Protein AF-A0A7S7LWK0-F1 (afdb_monomer_lite)

pLDDT: mean 90.19, std 7.74, range [48.41, 96.88]

Radius of gyration: 17.53 Å; chains: 1; bounding box: 40×30×40 Å

Secondary structure (DSSP, 8-state):
-HHHHTTEEE--GGG-TT-SS-HHHHHHHHHHHHTTSS-HHHHHHHTTS-HHHHHHHH-HHHHHHHHHHHHHH----TT--HHHHHHHHHHHHHHHHHHHHTT--EEEP-

Foldseek 3Di:
DLVQLVQWAQPDPVLPPVDLADPVRLVVLQVCVVVVVDDLVVSCVVSVHDSVVSVCSNDVVVVVVVVVVCVVVDDDCPVPDPVVVVVVSVVVSVSSVVCVVVVRDIDGHD

Structure (mmCIF, N/CA/C/O backbone):
data_AF-A0A7S7LWK0-F1
#
_entry.id   AF-A0A7S7LWK0-F1
#
loop_
_atom_site.group_PDB
_atom_site.id
_atom_site.type_symbol
_atom_site.label_atom_id
_atom_site.label_alt_id
_atom_site.label_comp_id
_atom_site.label_asym_id
_atom_site.label_entity_id
_atom_site.label_seq_id
_atom_site.pdbx_PDB_ins_code
_atom_site.Cartn_x
_atom_site.Cartn_y
_atom_site.Cartn_z
_atom_site.occupancy
_atom_site.B_iso_or_equiv
_atom_site.auth_seq_id
_atom_site.auth_comp_id
_atom_site.auth_asym_id
_atom_site.auth_atom_id
_atom_site.pdbx_PDB_model_num
ATOM 1 N N . MET A 1 1 ? 16.771 5.841 -23.006 1.00 48.41 1 MET A N 1
ATOM 2 C CA . MET A 1 1 ? 15.359 6.207 -22.723 1.00 48.41 1 MET A CA 1
ATOM 3 C C . MET A 1 1 ? 14.733 5.553 -21.477 1.00 48.41 1 MET A C 1
ATOM 5 O O . MET A 1 1 ? 13.807 6.137 -20.935 1.00 48.41 1 MET A O 1
ATOM 9 N N . SER A 1 2 ? 15.189 4.391 -20.973 1.00 56.00 2 SER A N 1
ATOM 10 C CA . SER A 1 2 ? 14.517 3.723 -19.830 1.00 56.00 2 SER A CA 1
ATOM 11 C C . SER A 1 2 ? 14.713 4.407 -18.459 1.00 56.00 2 SER A C 1
ATOM 13 O O . SER A 1 2 ? 13.774 4.443 -17.682 1.00 56.00 2 SER A O 1
ATOM 15 N N . ALA A 1 3 ? 15.868 5.032 -18.193 1.00 62.00 3 ALA A N 1
ATOM 16 C CA . ALA A 1 3 ? 16.141 5.709 -16.913 1.00 62.00 3 ALA A CA 1
ATOM 17 C C . ALA A 1 3 ? 15.436 7.075 -16.750 1.00 62.00 3 ALA A C 1
ATOM 19 O O . ALA A 1 3 ? 15.456 7.675 -15.679 1.00 62.00 3 ALA A O 1
ATOM 20 N N . ILE A 1 4 ? 14.847 7.605 -17.828 1.00 74.31 4 ILE A N 1
ATOM 21 C CA . ILE A 1 4 ? 14.114 8.877 -17.796 1.00 74.31 4 ILE A CA 1
ATOM 22 C C . ILE A 1 4 ? 12.694 8.641 -17.270 1.00 74.31 4 ILE A C 1
ATOM 24 O O . ILE A 1 4 ? 12.261 9.386 -16.402 1.00 74.31 4 ILE A O 1
ATOM 28 N N . ILE A 1 5 ? 12.020 7.565 -17.707 1.00 83.69 5 ILE A N 1
ATOM 29 C CA . ILE A 1 5 ? 10.632 7.238 -17.318 1.00 83.69 5 ILE A CA 1
ATOM 30 C C . ILE A 1 5 ? 10.486 6.963 -15.810 1.00 83.69 5 ILE A C 1
ATOM 32 O O . ILE A 1 5 ? 9.418 7.158 -15.235 1.00 83.69 5 ILE A O 1
ATOM 36 N N . ASP A 1 6 ? 11.563 6.527 -15.154 1.00 82.12 6 ASP A N 1
ATOM 37 C CA . ASP A 1 6 ? 11.563 6.232 -13.718 1.00 82.12 6 ASP A CA 1
ATOM 38 C C . ASP A 1 6 ? 11.355 7.489 -12.867 1.00 82.12 6 ASP A C 1
ATOM 40 O O . ASP A 1 6 ? 10.776 7.403 -11.787 1.00 82.12 6 ASP A O 1
ATOM 44 N N . ARG A 1 7 ? 11.737 8.660 -13.392 1.00 85.06 7 ARG A N 1
ATOM 45 C CA . ARG A 1 7 ? 11.524 9.965 -12.751 1.00 85.06 7 ARG A CA 1
ATOM 46 C C . ARG A 1 7 ? 10.100 10.494 -12.899 1.00 85.06 7 ARG A C 1
ATOM 48 O O . ARG A 1 7 ? 9.803 11.549 -12.357 1.00 85.06 7 ARG A O 1
ATOM 55 N N . TYR A 1 8 ? 9.229 9.796 -13.625 1.00 86.75 8 TYR A N 1
ATOM 56 C CA . TYR A 1 8 ? 7.849 10.216 -13.835 1.00 86.75 8 TYR A CA 1
ATOM 57 C C . TYR A 1 8 ? 6.886 9.465 -12.911 1.00 86.75 8 TYR A C 1
ATOM 59 O O . TYR A 1 8 ? 6.983 8.241 -12.771 1.00 86.75 8 TYR A O 1
ATOM 67 N N . ILE A 1 9 ? 5.944 10.177 -12.297 1.00 86.88 9 ILE A N 1
ATOM 68 C CA . ILE A 1 9 ? 4.873 9.631 -11.458 1.00 86.88 9 ILE A CA 1
ATOM 69 C C . ILE A 1 9 ? 3.559 9.618 -12.241 1.00 86.88 9 ILE A C 1
ATOM 71 O O . ILE A 1 9 ? 3.261 10.525 -13.013 1.00 86.88 9 ILE A O 1
ATOM 75 N N . ILE A 1 10 ? 2.779 8.558 -12.025 1.00 89.31 10 ILE A N 1
ATOM 76 C CA . ILE A 1 10 ? 1.393 8.458 -12.483 1.00 89.31 10 ILE A CA 1
ATOM 77 C C . ILE A 1 10 ? 0.539 9.218 -11.462 1.00 89.31 10 ILE A C 1
ATOM 79 O O . ILE A 1 10 ? 0.471 8.795 -10.309 1.00 89.31 10 ILE A O 1
ATOM 83 N N . ASN A 1 11 ? -0.051 10.350 -11.856 1.00 83.88 11 ASN A N 1
ATOM 84 C CA . ASN A 1 11 ? -0.872 11.167 -10.947 1.00 83.88 11 ASN A CA 1
ATOM 85 C C . ASN A 1 11 ? -2.322 10.706 -10.882 1.00 83.88 11 ASN A C 1
ATOM 87 O O . ASN A 1 11 ? -2.971 10.856 -9.851 1.00 83.88 11 ASN A O 1
ATOM 91 N N . ASN A 1 12 ? -2.838 10.185 -11.994 1.00 86.62 12 ASN A N 1
ATOM 92 C CA . ASN A 1 12 ? -4.213 9.733 -12.052 1.00 86.62 12 ASN A CA 1
ATOM 93 C C . ASN A 1 12 ? -4.336 8.384 -11.323 1.00 86.62 12 ASN A C 1
ATOM 95 O O . ASN A 1 12 ? -3.685 7.402 -11.687 1.00 86.62 12 ASN A O 1
ATOM 99 N N . VAL A 1 13 ? -5.178 8.372 -10.288 1.00 85.06 13 VAL A N 1
ATOM 100 C CA . VAL A 1 13 ? -5.435 7.225 -9.410 1.00 85.06 13 VAL A CA 1
ATOM 101 C C . VAL A 1 13 ? -5.975 6.025 -10.189 1.00 85.06 13 VAL A C 1
ATOM 103 O O . VAL A 1 13 ? -5.604 4.900 -9.870 1.00 85.06 13 VAL A O 1
ATOM 106 N N . GLU A 1 14 ? -6.772 6.250 -11.236 1.00 86.31 14 GLU A N 1
ATOM 107 C CA . GLU A 1 14 ? -7.357 5.190 -12.071 1.00 86.31 14 GLU A CA 1
ATOM 108 C C . GLU A 1 14 ? -6.286 4.378 -12.807 1.00 86.31 14 GLU A C 1
ATOM 110 O O . GLU A 1 14 ? -6.397 3.161 -12.952 1.00 86.31 14 GLU A O 1
ATOM 115 N N . TYR A 1 15 ? -5.208 5.041 -13.229 1.00 88.88 15 TYR A N 1
ATOM 116 C CA . TYR A 1 15 ? -4.088 4.403 -13.918 1.00 88.88 15 TYR A CA 1
ATOM 117 C C . TYR A 1 15 ? -2.969 3.981 -12.948 1.00 88.88 15 TYR A C 1
ATOM 119 O O . TYR A 1 15 ? -2.005 3.320 -13.343 1.00 88.88 15 TYR A O 1
ATOM 127 N N . ASP A 1 16 ? -3.046 4.319 -11.658 1.00 89.44 16 ASP A N 1
ATOM 128 C CA . ASP A 1 16 ? -2.033 3.903 -10.689 1.00 89.44 16 ASP A CA 1
ATOM 129 C C . ASP A 1 16 ? -2.314 2.500 -10.135 1.00 89.44 16 ASP A C 1
ATOM 131 O O . ASP A 1 16 ? -2.896 2.316 -9.067 1.00 89.44 16 ASP A O 1
ATOM 135 N N . ARG A 1 17 ? -1.766 1.484 -10.814 1.00 89.56 17 ARG A N 1
ATOM 136 C CA . ARG A 1 17 ? -1.844 0.062 -10.415 1.00 89.56 17 ARG A CA 1
ATOM 137 C C . ARG A 1 17 ? -1.290 -0.254 -9.013 1.00 89.56 17 ARG A C 1
ATOM 139 O O . ARG A 1 17 ? -1.419 -1.384 -8.542 1.00 89.56 17 ARG A O 1
ATOM 146 N N . ARG A 1 18 ? -0.627 0.694 -8.338 1.00 88.38 18 ARG A N 1
ATOM 147 C CA . ARG A 1 18 ? -0.153 0.535 -6.950 1.00 88.38 18 ARG A CA 1
ATOM 148 C C . ARG A 1 18 ? -1.273 0.763 -5.931 1.00 88.38 18 ARG A C 1
ATOM 150 O O . ARG A 1 18 ? -1.177 0.263 -4.807 1.00 88.38 18 ARG A O 1
ATOM 157 N N . VAL A 1 19 ? -2.306 1.524 -6.295 1.00 90.56 19 VAL A N 1
ATOM 158 C CA . VAL A 1 19 ? -3.435 1.862 -5.425 1.00 90.56 19 VAL A CA 1
ATOM 159 C C . VAL A 1 19 ? -4.517 0.799 -5.588 1.00 90.56 19 VAL A C 1
ATOM 161 O O . VAL A 1 19 ? -5.130 0.678 -6.636 1.00 90.56 19 VAL A O 1
ATOM 164 N N . LYS A 1 20 ? -4.744 0.000 -4.539 1.00 90.25 20 LYS A N 1
ATOM 165 C CA . LYS A 1 20 ? -5.772 -1.061 -4.538 1.00 90.25 20 LYS A CA 1
ATOM 166 C C . LYS A 1 20 ? -7.132 -0.627 -3.993 1.00 90.25 20 LYS A C 1
ATOM 168 O O . LYS A 1 20 ? -8.097 -1.351 -4.151 1.00 90.25 20 LYS A O 1
ATOM 173 N N . LEU A 1 21 ? -7.156 0.476 -3.249 1.00 92.25 21 LEU A N 1
ATOM 174 C CA . LEU A 1 21 ? -8.353 1.033 -2.626 1.00 92.25 21 LEU A CA 1
ATOM 175 C C . LEU A 1 21 ? -8.282 2.547 -2.774 1.00 92.25 21 LEU A C 1
ATOM 177 O O . LEU A 1 21 ? -7.311 3.163 -2.291 1.00 92.25 21 LEU A O 1
ATOM 181 N N . THR A 1 22 ? -9.298 3.119 -3.407 1.00 92.38 22 THR A N 1
ATOM 182 C CA . THR A 1 22 ? -9.472 4.563 -3.565 1.00 92.38 22 THR A CA 1
ATOM 183 C C . THR A 1 22 ? -9.749 5.226 -2.210 1.00 92.38 22 THR A C 1
ATOM 185 O O . THR A 1 22 ? -9.744 4.587 -1.147 1.00 92.38 22 THR A O 1
ATOM 188 N N . VAL A 1 23 ? -9.879 6.552 -2.195 1.00 91.31 23 VAL A N 1
ATOM 189 C CA . VAL A 1 23 ? -10.244 7.268 -0.964 1.00 91.31 23 VAL A CA 1
ATOM 190 C C . VAL A 1 23 ? -11.709 6.992 -0.625 1.00 91.31 23 VAL A C 1
ATOM 192 O O . VAL A 1 23 ? -12.057 6.849 0.547 1.00 91.31 23 VAL A O 1
ATOM 195 N N . GLU A 1 24 ? -12.526 6.865 -1.659 1.00 92.88 24 GLU A N 1
ATOM 196 C CA . GLU A 1 24 ? -13.951 6.584 -1.651 1.00 92.88 24 GLU A CA 1
ATOM 197 C C . GLU A 1 24 ? -14.197 5.176 -1.102 1.00 92.88 24 GLU A C 1
ATOM 199 O O . GLU A 1 24 ? -14.890 5.048 -0.092 1.00 92.88 24 GLU A O 1
ATOM 204 N N . ASP A 1 25 ? -13.495 4.161 -1.623 1.00 93.50 25 ASP A N 1
ATOM 205 C CA . ASP A 1 25 ? -13.595 2.772 -1.144 1.00 93.50 25 ASP A CA 1
ATOM 206 C C . ASP A 1 25 ? -13.294 2.684 0.355 1.00 93.50 25 ASP A C 1
ATOM 208 O O . ASP A 1 25 ? -13.973 2.008 1.122 1.00 93.50 25 ASP A O 1
ATOM 212 N N . LYS A 1 26 ? -12.260 3.397 0.823 1.00 94.12 26 LYS A N 1
ATOM 213 C CA . LYS A 1 26 ? -11.881 3.383 2.247 1.00 94.12 26 LYS A CA 1
ATOM 214 C C . LYS A 1 26 ? -12.952 4.011 3.132 1.00 94.12 26 LYS A C 1
ATOM 216 O O . LYS A 1 26 ? -13.105 3.575 4.275 1.00 94.12 26 LYS A O 1
ATOM 221 N N . LYS A 1 27 ? -13.647 5.044 2.646 1.00 94.88 27 LYS A N 1
ATOM 222 C CA . LYS A 1 27 ? -14.768 5.663 3.366 1.00 94.88 27 LYS A CA 1
ATOM 223 C C . LYS A 1 27 ? -15.940 4.692 3.429 1.00 94.88 27 LYS A C 1
ATOM 225 O O . LYS A 1 27 ? -16.447 4.462 4.522 1.00 94.88 27 LYS A O 1
ATOM 230 N N . GLU A 1 28 ? -16.296 4.085 2.302 1.00 95.19 28 GLU A N 1
ATOM 231 C CA . GLU A 1 28 ? -17.376 3.101 2.207 1.00 95.19 28 GLU A CA 1
ATOM 232 C C . GLU A 1 28 ? -17.130 1.905 3.134 1.00 95.19 28 GLU A C 1
ATOM 234 O O . GLU A 1 28 ? -17.935 1.643 4.025 1.00 95.19 28 GLU A O 1
ATOM 239 N N . ILE A 1 29 ? -15.955 1.274 3.039 1.00 95.25 29 ILE A N 1
ATOM 240 C CA . ILE A 1 29 ? -15.518 0.176 3.916 1.00 95.25 29 ILE A CA 1
ATOM 241 C C . ILE A 1 29 ? -15.686 0.539 5.395 1.00 95.25 29 ILE A C 1
ATOM 243 O O . ILE A 1 29 ? -16.107 -0.290 6.203 1.00 95.25 29 ILE A O 1
ATOM 247 N N . LYS A 1 30 ? -15.336 1.772 5.779 1.00 94.38 30 LYS A N 1
ATOM 248 C CA . LYS A 1 30 ? -15.433 2.225 7.170 1.00 94.38 30 LYS A CA 1
ATOM 249 C C . LYS A 1 30 ? -16.886 2.398 7.615 1.00 94.38 30 LYS A C 1
ATOM 251 O O . LYS A 1 30 ? -17.195 2.040 8.751 1.00 94.38 30 LYS A O 1
ATOM 256 N N . THR A 1 31 ? -17.743 2.943 6.757 1.00 94.94 31 THR A N 1
ATOM 257 C CA . THR A 1 31 ? -19.175 3.133 7.028 1.00 94.94 31 THR A CA 1
ATOM 258 C C . THR A 1 31 ? -19.880 1.788 7.162 1.00 94.94 31 THR A C 1
ATOM 260 O O . THR A 1 31 ? -20.420 1.481 8.220 1.00 94.94 31 THR A O 1
ATOM 263 N N . VAL A 1 32 ? -19.742 0.934 6.152 1.00 94.12 32 VAL A N 1
ATOM 264 C CA . VAL A 1 32 ? -20.380 -0.383 6.067 1.00 94.12 32 VAL A CA 1
ATOM 265 C C . VAL A 1 32 ? -19.939 -1.309 7.206 1.00 94.12 32 VAL A C 1
ATOM 267 O O . VAL A 1 32 ? -20.750 -2.020 7.800 1.00 94.12 32 VAL A O 1
ATOM 270 N N . TYR A 1 33 ? -18.655 -1.266 7.581 1.00 93.44 33 TYR A N 1
ATOM 271 C CA . TYR A 1 33 ? -18.163 -2.010 8.742 1.00 93.44 33 TYR A CA 1
ATOM 272 C C . TYR A 1 33 ? -18.726 -1.474 10.067 1.00 93.44 33 TYR A C 1
ATOM 274 O O . TYR A 1 33 ? -18.990 -2.252 10.982 1.00 93.44 33 TYR A O 1
ATOM 282 N N . LYS A 1 34 ? -18.904 -0.152 10.196 1.00 93.56 34 LYS A N 1
ATOM 283 C CA . LYS A 1 34 ? -19.483 0.472 11.397 1.00 93.56 34 LYS A CA 1
ATOM 284 C C . LYS A 1 34 ? -20.964 0.120 11.556 1.00 93.56 34 LYS A C 1
ATOM 286 O O . LYS A 1 34 ? -21.422 -0.029 12.683 1.00 93.56 34 LYS A O 1
ATOM 291 N N . GLU A 1 35 ? -21.677 -0.025 10.447 1.00 93.50 35 GLU A N 1
ATOM 292 C CA . GLU A 1 35 ? -23.080 -0.451 10.400 1.00 93.50 35 GLU A CA 1
ATOM 293 C C . GLU A 1 35 ? -23.254 -1.954 10.664 1.00 93.50 35 GLU A C 1
ATOM 295 O O . GLU A 1 35 ? -24.365 -2.412 10.908 1.00 93.50 35 GLU A O 1
ATOM 300 N N . GLY A 1 36 ? -22.160 -2.725 10.666 1.00 91.69 36 GLY A N 1
ATOM 301 C CA . GLY A 1 36 ? -22.183 -4.157 10.961 1.00 91.69 36 GLY A CA 1
ATOM 302 C C . GLY A 1 36 ? -22.720 -5.022 9.820 1.00 91.69 36 GLY A C 1
ATOM 303 O O . GLY A 1 36 ? -23.005 -6.192 10.050 1.00 91.69 36 GLY A O 1
ATOM 304 N N . ILE A 1 37 ? -22.836 -4.468 8.609 1.00 91.38 37 ILE A N 1
ATOM 305 C CA . ILE A 1 37 ? -23.396 -5.158 7.436 1.00 91.38 37 ILE A CA 1
ATOM 306 C C . ILE A 1 37 ? -22.466 -6.283 6.972 1.00 91.38 37 ILE A C 1
ATOM 308 O O . ILE A 1 37 ? -22.918 -7.395 6.723 1.00 91.38 37 ILE A O 1
ATOM 312 N N . PHE A 1 38 ? -21.164 -5.996 6.877 1.00 93.62 38 PHE A N 1
ATOM 313 C CA . PHE A 1 38 ? -20.156 -6.962 6.444 1.00 93.62 38 PHE A CA 1
ATOM 314 C C . PHE A 1 38 ? -18.995 -7.050 7.430 1.00 93.62 38 PHE A C 1
ATOM 316 O O . PHE A 1 38 ? -18.505 -6.058 7.983 1.00 93.62 38 PHE A O 1
ATOM 323 N N . SER A 1 39 ? -18.486 -8.264 7.597 1.00 94.81 39 SER A N 1
ATOM 324 C CA . SER A 1 39 ? -17.245 -8.537 8.302 1.00 94.81 39 SER A CA 1
ATOM 325 C C . SER A 1 39 ? -1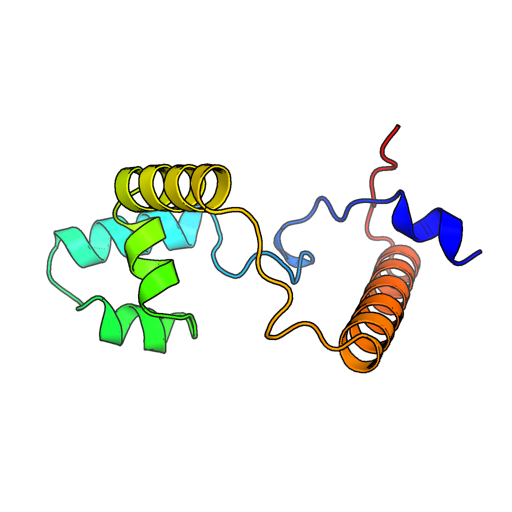6.024 -8.079 7.493 1.00 94.81 39 SER A C 1
ATOM 327 O O . SER A 1 39 ? -16.045 -7.897 6.277 1.00 94.81 39 SER A O 1
ATOM 329 N N . GLN A 1 40 ? -14.873 -7.971 8.164 1.00 95.06 40 GLN A N 1
ATOM 330 C CA . GLN A 1 40 ? -13.604 -7.643 7.494 1.00 95.06 40 GLN A CA 1
ATOM 331 C C . GLN A 1 40 ? -13.171 -8.690 6.454 1.00 95.06 40 GLN A C 1
ATOM 333 O O . GLN A 1 40 ? -12.289 -8.391 5.651 1.00 95.06 40 GLN A O 1
ATOM 338 N N . ARG A 1 41 ? -13.685 -9.927 6.530 1.00 95.88 41 ARG A N 1
ATOM 339 C CA . ARG A 1 41 ? -13.368 -10.989 5.563 1.00 95.88 41 ARG A CA 1
ATOM 340 C C . ARG A 1 41 ? -14.201 -10.834 4.299 1.00 95.88 41 ARG A C 1
ATOM 342 O O . ARG A 1 41 ? -13.619 -10.807 3.227 1.00 95.88 41 ARG A O 1
ATOM 349 N N . GLU A 1 42 ? -15.500 -10.611 4.446 1.00 96.06 42 GLU A N 1
ATOM 350 C CA . GLU A 1 42 ? -16.395 -10.356 3.312 1.00 96.06 42 GLU A CA 1
ATOM 351 C C . GLU A 1 42 ? -15.957 -9.104 2.545 1.00 96.06 42 GLU A C 1
ATOM 353 O O . GLU A 1 42 ? -15.791 -9.147 1.333 1.00 96.06 42 GLU A O 1
ATOM 358 N N . LEU A 1 43 ? -15.612 -8.019 3.249 1.00 95.94 43 LEU A N 1
ATOM 359 C CA . LEU A 1 43 ? -15.058 -6.817 2.611 1.00 95.94 43 LEU A CA 1
ATOM 360 C C . LEU A 1 43 ? -13.730 -7.091 1.882 1.00 95.94 43 LEU A C 1
ATOM 362 O O . LEU A 1 43 ? -13.427 -6.466 0.873 1.00 95.94 43 LEU A O 1
ATOM 366 N N . ALA A 1 44 ? -12.911 -8.018 2.377 1.00 96.88 44 ALA A N 1
ATOM 367 C CA . ALA A 1 44 ? -11.662 -8.375 1.710 1.00 96.88 44 ALA A CA 1
ATOM 368 C C . ALA A 1 44 ? -11.917 -9.124 0.391 1.00 96.88 44 ALA A C 1
ATOM 370 O O . ALA A 1 44 ? -11.203 -8.893 -0.582 1.00 96.88 44 ALA A O 1
ATOM 371 N N . GLU A 1 45 ? -12.943 -9.973 0.360 1.00 96.31 45 GLU A N 1
ATOM 372 C CA . GLU A 1 45 ? -13.371 -10.713 -0.829 1.00 96.31 45 GLU A CA 1
ATOM 373 C C . GLU A 1 45 ? -14.022 -9.783 -1.861 1.00 96.31 45 GLU A C 1
ATOM 375 O O . GLU A 1 45 ? -13.607 -9.795 -3.018 1.00 96.31 45 GLU A O 1
ATOM 380 N N . ILE A 1 46 ? -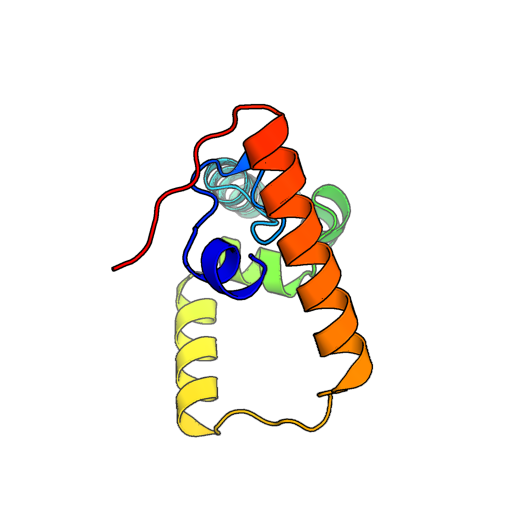14.939 -8.904 -1.433 1.00 94.94 46 ILE A N 1
ATOM 381 C CA . ILE A 1 46 ? -15.633 -7.931 -2.299 1.00 94.94 46 ILE A CA 1
ATOM 382 C C . ILE A 1 46 ? -14.635 -7.029 -3.035 1.00 94.94 46 ILE A C 1
ATOM 384 O O . ILE A 1 46 ? -14.702 -6.887 -4.252 1.00 94.94 46 ILE A O 1
ATOM 388 N N . TYR A 1 47 ? -13.674 -6.450 -2.310 1.00 94.38 47 TYR A N 1
ATOM 389 C CA . TYR A 1 47 ? -12.679 -5.548 -2.900 1.00 94.38 47 TYR A CA 1
ATOM 390 C C . TYR A 1 47 ? -11.430 -6.282 -3.424 1.00 94.38 47 TYR A C 1
ATOM 392 O O . TYR A 1 47 ? -10.475 -5.635 -3.850 1.00 94.38 47 TYR A O 1
ATOM 400 N N . ASN A 1 48 ? -11.396 -7.621 -3.376 1.00 95.19 48 ASN A N 1
ATOM 401 C CA . ASN A 1 48 ? -10.257 -8.454 -3.782 1.00 95.19 48 ASN A CA 1
ATOM 402 C C . ASN A 1 48 ? -8.902 -7.989 -3.193 1.00 95.19 48 ASN A C 1
ATOM 404 O O . ASN A 1 48 ? -7.872 -7.865 -3.869 1.00 95.19 48 ASN A O 1
ATOM 408 N N . VAL A 1 49 ? -8.893 -7.695 -1.892 1.00 95.50 49 VAL A N 1
ATOM 409 C CA . VAL A 1 49 ? -7.708 -7.251 -1.147 1.00 95.50 49 VAL A CA 1
ATOM 410 C C . VAL A 1 49 ? -7.458 -8.136 0.062 1.00 95.50 49 VAL A C 1
ATOM 412 O O . VAL A 1 49 ? -8.299 -8.899 0.512 1.00 95.50 49 VAL A O 1
ATOM 415 N N . SER A 1 50 ? -6.272 -8.021 0.659 1.00 95.56 50 SER A N 1
ATOM 416 C CA . SER A 1 50 ? -6.016 -8.718 1.918 1.00 95.56 50 SER A CA 1
ATOM 417 C C . SER A 1 50 ? -6.893 -8.160 3.046 1.00 95.56 50 SER A C 1
ATOM 419 O O . SER A 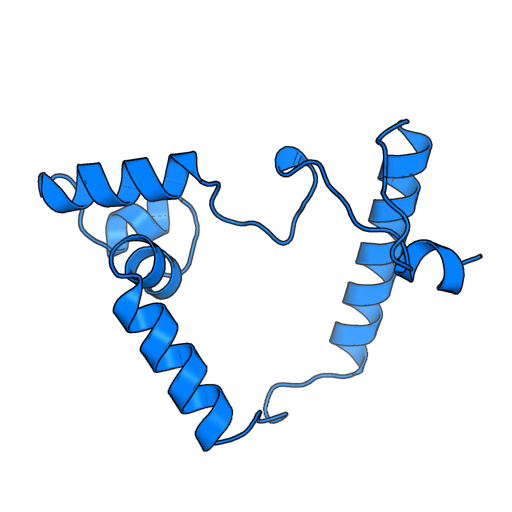1 50 ? -7.060 -6.943 3.171 1.00 95.56 50 SER A O 1
ATOM 421 N N . ARG A 1 51 ? -7.329 -9.023 3.971 1.00 95.94 51 ARG A N 1
ATOM 422 C CA . ARG A 1 51 ? -7.996 -8.604 5.221 1.00 95.94 51 ARG A CA 1
ATOM 423 C C . ARG A 1 51 ? -7.203 -7.534 5.982 1.00 95.94 51 ARG A C 1
ATOM 425 O O . ARG A 1 51 ? -7.775 -6.646 6.613 1.00 95.94 51 ARG A O 1
ATOM 432 N N . ARG A 1 52 ? -5.867 -7.595 5.936 1.00 95.25 52 ARG A N 1
ATOM 433 C CA . ARG A 1 52 ? -5.008 -6.607 6.600 1.00 95.25 52 ARG A CA 1
ATOM 434 C C . ARG A 1 52 ? -5.142 -5.217 5.968 1.00 95.25 52 ARG A C 1
ATOM 436 O O . ARG A 1 52 ? -5.106 -4.235 6.705 1.00 95.25 52 ARG A O 1
ATOM 443 N N . SER A 1 53 ? -5.349 -5.134 4.653 1.00 94.88 53 SER A N 1
ATOM 444 C CA . SER A 1 53 ? -5.641 -3.877 3.953 1.00 94.88 53 SER A CA 1
ATOM 445 C C . SER A 1 53 ? -6.946 -3.254 4.449 1.00 94.88 53 SER A C 1
ATOM 447 O O . SER A 1 53 ? -6.953 -2.076 4.795 1.00 94.88 53 SER A O 1
ATOM 449 N N . ILE A 1 54 ? -8.009 -4.056 4.583 1.00 96.62 54 ILE A N 1
ATOM 450 C CA . ILE A 1 54 ? -9.297 -3.615 5.147 1.00 96.62 54 ILE A CA 1
ATOM 451 C C . ILE A 1 54 ? -9.121 -3.102 6.579 1.00 96.62 54 ILE A C 1
ATOM 453 O O . ILE A 1 54 ? -9.577 -2.017 6.930 1.00 96.62 54 ILE A O 1
ATOM 457 N N . GLN A 1 55 ? -8.372 -3.829 7.410 1.00 95.44 55 GLN A N 1
ATOM 458 C CA . GLN A 1 55 ? -8.102 -3.400 8.782 1.00 95.44 55 GLN A CA 1
ATOM 459 C C . GLN A 1 55 ? -7.375 -2.046 8.852 1.00 95.44 55 GLN A C 1
ATOM 461 O O . GLN A 1 55 ? -7.647 -1.256 9.758 1.00 95.44 55 GLN A O 1
ATOM 466 N N . PHE A 1 56 ? -6.460 -1.780 7.918 1.00 95.00 56 PHE A N 1
ATOM 467 C CA . PHE A 1 56 ? -5.787 -0.487 7.812 1.00 95.00 56 PHE A CA 1
ATOM 468 C C . PHE A 1 56 ? -6.695 0.626 7.286 1.00 95.00 56 PHE A C 1
ATOM 470 O O . PHE A 1 56 ? -6.498 1.775 7.676 1.00 95.00 56 PHE A O 1
ATOM 477 N N . ALA A 1 57 ? -7.678 0.304 6.441 1.00 93.75 57 ALA A N 1
ATOM 478 C CA . ALA A 1 57 ? -8.695 1.257 6.004 1.00 93.75 57 ALA A CA 1
ATOM 479 C C . ALA A 1 57 ? -9.617 1.668 7.167 1.00 93.75 57 ALA A C 1
ATOM 481 O O . ALA A 1 57 ? -9.871 2.854 7.363 1.00 93.75 57 ALA A O 1
ATOM 482 N N . ILE A 1 58 ? -10.045 0.705 7.989 1.00 93.56 58 ILE A N 1
ATOM 483 C CA . ILE A 1 58 ? -10.932 0.948 9.138 1.00 93.56 58 ILE A CA 1
ATOM 484 C C . ILE A 1 58 ? -10.207 1.703 10.264 1.00 93.56 58 ILE A C 1
ATOM 486 O O . ILE A 1 58 ? -10.751 2.652 10.830 1.00 93.56 58 ILE A O 1
ATOM 490 N N . SER A 1 59 ? -8.985 1.281 10.613 1.00 91.81 59 SER A N 1
ATOM 491 C CA . SER A 1 59 ? -8.214 1.834 11.735 1.00 91.81 59 SER A CA 1
ATOM 492 C C . SER A 1 59 ? -6.835 2.305 11.281 1.00 91.81 59 SER A C 1
ATOM 494 O O . SER A 1 59 ? -5.899 1.521 11.090 1.00 91.81 59 SER A O 1
ATOM 496 N N . THR A 1 60 ? -6.697 3.624 11.173 1.00 90.50 60 THR A N 1
ATOM 497 C CA . THR A 1 60 ? -5.443 4.285 10.799 1.00 90.50 60 THR A CA 1
ATOM 498 C C . THR A 1 60 ? -4.369 4.145 11.879 1.00 90.50 60 THR A C 1
ATOM 500 O O . THR A 1 60 ? -3.184 4.086 11.551 1.00 90.50 60 THR A O 1
ATOM 503 N N . ASP A 1 61 ? -4.742 3.989 13.150 1.00 94.12 61 ASP A N 1
ATOM 504 C CA . ASP A 1 61 ? -3.787 3.786 14.247 1.00 94.12 61 ASP A CA 1
ATOM 505 C C . ASP A 1 61 ? -3.046 2.454 14.124 1.00 94.12 61 ASP A C 1
ATOM 507 O O . ASP A 1 61 ? -1.833 2.387 14.328 1.00 94.12 61 ASP A O 1
ATOM 511 N N . LYS A 1 62 ? -3.732 1.396 13.670 1.00 93.00 62 LYS A N 1
ATOM 512 C CA . LYS A 1 62 ? -3.083 0.109 13.371 1.00 93.00 62 LYS A CA 1
ATOM 513 C C . LYS A 1 62 ? -2.080 0.228 12.228 1.00 93.00 62 LYS A C 1
ATOM 515 O O . LYS A 1 62 ? -1.049 -0.448 12.257 1.00 93.00 62 LYS A O 1
ATOM 520 N N . LEU A 1 63 ? -2.364 1.074 11.236 1.00 93.94 63 LEU A N 1
ATOM 521 C CA . LEU A 1 63 ? -1.426 1.373 10.156 1.00 93.94 63 LEU A CA 1
ATOM 522 C C . LEU A 1 63 ? -0.205 2.137 10.686 1.00 93.94 63 LEU A C 1
ATOM 524 O O . LEU A 1 63 ? 0.923 1.750 10.379 1.00 93.94 63 LEU A O 1
ATOM 528 N N . LYS A 1 64 ? -0.412 3.170 11.513 1.00 95.50 64 LYS A N 1
ATOM 529 C CA . LYS A 1 64 ? 0.672 3.938 12.153 1.00 95.50 64 LYS A CA 1
ATOM 530 C C . LYS A 1 64 ? 1.570 3.036 13.002 1.00 95.50 64 LYS A C 1
ATOM 532 O O . LYS A 1 64 ? 2.774 2.987 12.767 1.00 95.50 64 LYS A O 1
ATOM 537 N N . ALA A 1 65 ? 0.986 2.238 13.896 1.00 95.00 65 ALA A N 1
ATOM 538 C CA . ALA A 1 65 ? 1.725 1.300 14.739 1.00 95.00 65 ALA A CA 1
ATOM 539 C C . ALA A 1 65 ? 2.501 0.258 13.914 1.00 95.00 65 ALA A C 1
ATOM 541 O O . ALA A 1 65 ? 3.618 -0.116 14.261 1.00 95.00 65 ALA A O 1
ATOM 542 N N . ASN A 1 66 ? 1.941 -0.210 12.792 1.00 93.69 66 ASN A N 1
ATOM 543 C CA . ASN A 1 66 ? 2.646 -1.137 11.908 1.00 93.69 66 ASN A CA 1
ATOM 544 C C . ASN A 1 66 ? 3.854 -0.490 11.214 1.00 93.69 66 ASN A C 1
ATOM 546 O O . ASN A 1 66 ? 4.900 -1.130 11.114 1.00 93.69 66 ASN A O 1
ATOM 550 N N . LYS A 1 67 ? 3.726 0.768 10.769 1.00 93.06 67 LYS A N 1
ATOM 551 C CA . LYS A 1 67 ? 4.844 1.536 10.202 1.00 93.06 67 LYS A CA 1
ATOM 552 C C . LYS A 1 67 ? 5.947 1.758 11.238 1.00 93.06 67 LYS A C 1
ATOM 554 O O . LYS A 1 67 ? 7.106 1.519 10.917 1.00 93.06 67 LYS A O 1
ATOM 559 N N . GLN A 1 68 ? 5.577 2.113 12.468 1.00 95.25 68 GLN A N 1
ATOM 560 C CA . GLN A 1 68 ? 6.515 2.317 13.573 1.00 95.25 68 GLN A CA 1
ATOM 561 C C . GLN A 1 68 ? 7.319 1.045 13.880 1.00 95.25 68 GLN A C 1
ATOM 563 O O . GLN A 1 68 ? 8.542 1.050 13.789 1.00 95.25 68 GLN A O 1
ATOM 568 N N . ARG A 1 69 ? 6.642 -0.092 14.086 1.00 93.06 69 ARG A N 1
ATOM 569 C CA . ARG A 1 69 ? 7.316 -1.387 14.313 1.00 93.06 69 ARG A CA 1
ATOM 570 C C . ARG A 1 69 ? 8.229 -1.797 13.158 1.00 93.06 69 ARG A C 1
ATOM 572 O O . ARG A 1 69 ? 9.228 -2.482 13.360 1.00 93.06 69 ARG A O 1
ATOM 579 N N . ARG A 1 70 ? 7.875 -1.432 11.919 1.00 91.62 70 ARG A N 1
ATOM 580 C CA . ARG A 1 70 ? 8.728 -1.684 10.750 1.00 91.62 70 ARG A CA 1
ATOM 581 C C . ARG A 1 70 ? 9.997 -0.830 10.783 1.00 91.62 70 ARG A C 1
ATOM 583 O O . ARG A 1 70 ? 11.032 -1.337 10.363 1.00 91.62 70 ARG A O 1
ATOM 590 N N . ALA A 1 71 ? 9.908 0.418 11.239 1.00 92.81 71 ALA A N 1
ATOM 591 C CA . ALA A 1 71 ? 11.067 1.287 11.416 1.00 92.81 71 ALA A CA 1
ATOM 592 C C . ALA A 1 71 ? 11.999 0.748 12.513 1.00 92.81 71 ALA A C 1
ATOM 594 O O . ALA A 1 71 ? 13.195 0.636 12.276 1.00 92.81 71 ALA A O 1
ATOM 595 N N . GLU A 1 72 ? 11.443 0.315 13.648 1.00 94.44 72 GLU A N 1
ATOM 596 C CA . GLU A 1 72 ? 12.199 -0.235 14.786 1.00 94.44 72 GLU A CA 1
ATOM 597 C C . GLU A 1 72 ? 12.924 -1.545 14.449 1.00 94.44 72 GLU A C 1
ATOM 599 O O . GLU A 1 72 ? 14.113 -1.686 14.710 1.00 94.44 72 GLU A O 1
ATOM 604 N N . ARG A 1 73 ? 12.224 -2.513 13.840 1.00 91.88 73 ARG A N 1
ATOM 605 C CA . ARG A 1 73 ? 12.794 -3.843 13.553 1.00 91.88 73 ARG A CA 1
ATOM 606 C C . ARG A 1 73 ? 13.745 -3.862 12.344 1.00 91.88 73 ARG A C 1
ATOM 608 O O . ARG A 1 73 ? 14.439 -4.850 12.127 1.00 91.88 73 ARG A O 1
ATOM 615 N N . GLY A 1 74 ? 13.680 -2.838 11.491 1.00 88.62 74 GLY A N 1
ATOM 616 C CA . GLY A 1 74 ? 14.301 -2.833 10.167 1.00 88.62 74 GLY A CA 1
ATOM 617 C C . GLY A 1 74 ? 13.549 -3.647 9.096 1.00 88.62 74 GLY A C 1
ATOM 618 O O . GLY A 1 74 ? 12.625 -4.427 9.344 1.00 88.62 74 GLY A O 1
ATOM 619 N N . GLY A 1 75 ? 13.908 -3.435 7.829 1.00 84.31 75 GLY A N 1
ATOM 620 C CA . GLY A 1 75 ? 13.373 -4.218 6.711 1.00 84.31 75 GLY A CA 1
ATOM 621 C C . GLY A 1 75 ? 14.103 -5.555 6.558 1.00 84.31 75 GLY A C 1
ATOM 622 O O . GLY A 1 75 ? 15.326 -5.574 6.516 1.00 84.31 75 GLY A O 1
ATOM 623 N N . SER A 1 76 ? 13.368 -6.660 6.399 1.00 84.88 76 SER A N 1
ATOM 624 C CA . SER A 1 76 ? 13.953 -7.951 6.004 1.00 84.88 76 SER A CA 1
ATOM 625 C C . SER A 1 76 ? 13.896 -8.131 4.485 1.00 84.88 76 SER A C 1
ATOM 627 O O . SER A 1 76 ? 12.890 -7.796 3.856 1.00 84.88 76 SER A O 1
ATOM 629 N N . LYS A 1 77 ? 14.962 -8.693 3.906 1.00 87.06 77 LYS A N 1
ATOM 630 C CA . LYS A 1 77 ? 15.026 -9.136 2.503 1.00 87.06 77 LYS A CA 1
ATOM 631 C C . LYS A 1 77 ? 14.762 -10.640 2.344 1.00 87.06 77 LYS A C 1
ATOM 633 O O . LYS A 1 77 ? 15.005 -11.171 1.272 1.00 87.06 77 LYS A O 1
ATOM 638 N N . GLN A 1 78 ? 14.244 -11.319 3.371 1.00 89.94 78 GLN A N 1
ATOM 639 C CA . GLN A 1 78 ? 14.002 -12.771 3.355 1.00 89.94 78 GLN A CA 1
ATOM 640 C C . GLN A 1 78 ? 13.189 -13.245 2.138 1.00 89.94 78 GLN A C 1
ATOM 642 O O . GLN A 1 78 ? 13.473 -14.301 1.591 1.00 89.94 78 GLN A O 1
ATOM 647 N N . TYR A 1 79 ? 12.214 -12.449 1.690 1.00 89.38 79 TYR A N 1
ATOM 648 C CA . TYR A 1 79 ? 11.373 -12.755 0.524 1.00 89.38 79 TYR A CA 1
ATOM 649 C C . TYR A 1 79 ? 11.797 -12.005 -0.750 1.00 89.38 79 TYR A C 1
ATOM 651 O O . TYR A 1 79 ? 11.055 -11.968 -1.727 1.00 89.38 79 TYR A O 1
ATOM 659 N N . TYR A 1 80 ? 12.949 -11.331 -0.744 1.00 91.56 80 TYR A N 1
ATOM 660 C CA . TYR A 1 80 ? 13.394 -10.539 -1.887 1.00 91.56 80 TYR A CA 1
ATOM 661 C C . TYR A 1 80 ? 13.983 -11.440 -2.976 1.00 91.56 80 TYR A C 1
ATOM 663 O O . TYR A 1 80 ? 15.051 -12.022 -2.799 1.00 91.56 80 TYR A O 1
ATOM 671 N N . ASN A 1 81 ? 13.328 -11.480 -4.136 1.00 95.44 81 ASN A N 1
ATOM 672 C CA . ASN A 1 81 ? 13.849 -12.120 -5.339 1.00 95.44 81 ASN A CA 1
ATOM 673 C C . ASN A 1 81 ? 14.270 -11.055 -6.370 1.00 95.44 81 ASN A C 1
ATOM 675 O O . ASN A 1 81 ? 13.455 -10.262 -6.849 1.00 95.44 81 ASN A O 1
ATOM 679 N N . LYS A 1 82 ? 15.564 -11.037 -6.721 1.00 94.19 82 LYS A N 1
ATOM 680 C CA . LYS A 1 82 ? 16.149 -10.058 -7.655 1.00 94.19 82 LYS A CA 1
ATOM 681 C C . LYS A 1 82 ? 15.554 -10.160 -9.060 1.00 94.19 82 LYS A C 1
ATOM 683 O O . LYS A 1 82 ? 15.366 -9.129 -9.710 1.00 94.19 82 LYS A O 1
ATOM 688 N N . GLU A 1 83 ? 15.284 -11.369 -9.534 1.00 95.69 83 GLU A N 1
ATOM 689 C CA . GLU A 1 83 ? 14.772 -11.607 -10.879 1.00 95.69 83 GLU A CA 1
ATOM 690 C C . GLU A 1 83 ? 13.327 -11.125 -11.006 1.00 95.69 83 GLU A C 1
ATOM 692 O O . GLU A 1 83 ? 13.040 -10.282 -11.857 1.00 95.69 83 GLU A O 1
ATOM 697 N N . GLN A 1 84 ? 12.455 -11.545 -10.085 1.00 94.75 84 GLN A N 1
ATOM 698 C CA . GLN A 1 84 ? 11.053 -11.108 -10.050 1.00 94.75 84 GLN A CA 1
ATOM 699 C C . GLN A 1 84 ? 10.931 -9.587 -9.908 1.00 94.75 84 GLN A C 1
ATOM 701 O O . GLN A 1 84 ? 10.120 -8.950 -10.585 1.00 94.75 84 GLN A O 1
ATOM 706 N N . ASN A 1 85 ? 11.782 -8.977 -9.075 1.00 93.31 85 ASN A N 1
ATOM 707 C CA . ASN A 1 85 ? 11.831 -7.524 -8.947 1.00 93.31 85 ASN A CA 1
ATOM 708 C C . ASN A 1 85 ? 12.253 -6.866 -10.272 1.00 93.31 85 ASN A C 1
ATOM 710 O O . ASN A 1 85 ? 11.646 -5.894 -10.712 1.00 93.31 85 ASN A O 1
ATOM 714 N N . SER A 1 86 ? 13.260 -7.418 -10.952 1.00 93.81 86 SER A N 1
ATOM 715 C CA . SER A 1 86 ? 13.722 -6.891 -12.241 1.00 93.81 86 SER A CA 1
ATOM 716 C C . SER A 1 86 ? 12.642 -6.978 -13.323 1.00 93.81 86 SER A C 1
ATOM 718 O O . SER A 1 86 ? 12.484 -6.028 -14.092 1.00 93.81 86 SER A O 1
ATOM 720 N N . GLN A 1 87 ? 11.890 -8.081 -13.375 1.00 95.56 87 GLN A N 1
ATOM 721 C CA . GLN A 1 87 ? 10.764 -8.272 -14.295 1.00 95.56 87 GLN A CA 1
ATOM 722 C C . GLN A 1 87 ? 9.645 -7.261 -14.011 1.00 95.56 87 GLN A C 1
ATOM 724 O O . GLN A 1 87 ? 9.312 -6.465 -14.889 1.00 95.56 87 GLN A O 1
ATOM 729 N N . THR A 1 88 ? 9.189 -7.176 -12.757 1.00 92.88 88 THR A N 1
ATOM 730 C CA . THR A 1 88 ? 8.173 -6.202 -12.316 1.00 92.88 88 THR A CA 1
ATOM 731 C C . THR A 1 88 ? 8.559 -4.768 -12.698 1.00 92.88 88 THR A C 1
ATOM 733 O O . THR A 1 88 ? 7.752 -4.010 -13.236 1.00 92.88 88 THR A O 1
ATOM 736 N N . GLN A 1 89 ? 9.823 -4.384 -12.497 1.00 91.62 89 GLN A N 1
ATOM 737 C CA . GLN A 1 89 ? 10.303 -3.042 -12.843 1.00 91.62 89 GLN A CA 1
ATOM 738 C C . GLN A 1 89 ? 10.376 -2.797 -14.358 1.00 91.62 89 GLN A C 1
ATOM 740 O O . GLN A 1 89 ? 10.240 -1.660 -14.814 1.00 91.62 89 GLN A O 1
ATOM 745 N N . ARG A 1 90 ? 10.611 -3.828 -15.180 1.00 93.06 90 ARG A N 1
ATOM 746 C CA . ARG A 1 90 ? 10.529 -3.705 -16.648 1.00 93.06 90 ARG A CA 1
ATOM 747 C C . ARG A 1 90 ? 9.082 -3.489 -17.088 1.00 93.06 90 ARG A C 1
ATOM 749 O O . ARG A 1 90 ? 8.829 -2.562 -17.855 1.00 93.06 90 ARG A O 1
ATOM 756 N N . GLU A 1 91 ? 8.149 -4.274 -16.562 1.00 94.12 91 GLU A N 1
ATOM 757 C CA . GLU A 1 91 ? 6.717 -4.156 -16.860 1.00 94.12 91 GLU A CA 1
ATOM 758 C C . GLU A 1 91 ? 6.145 -2.811 -16.418 1.00 94.12 91 GLU A C 1
ATOM 760 O O . GLU A 1 91 ? 5.402 -2.169 -17.158 1.00 94.12 91 GLU A O 1
ATOM 765 N N . HIS A 1 92 ? 6.533 -2.335 -15.234 1.00 92.25 92 HIS A N 1
ATOM 766 C CA . HIS A 1 92 ? 6.097 -1.036 -14.737 1.00 92.25 92 HIS A CA 1
ATOM 767 C C . HIS A 1 92 ? 6.568 0.112 -15.643 1.00 92.25 92 HIS A C 1
ATOM 769 O O . HIS A 1 92 ? 5.791 1.010 -15.970 1.00 92.25 92 HIS A O 1
ATOM 775 N N . ARG A 1 93 ? 7.818 0.060 -16.120 1.00 91.44 93 ARG A N 1
ATOM 776 C CA . ARG A 1 93 ? 8.348 1.039 -17.084 1.00 91.44 93 ARG A CA 1
ATOM 777 C C . ARG A 1 93 ? 7.668 0.954 -18.444 1.00 91.44 93 ARG A C 1
ATOM 779 O O . ARG A 1 93 ? 7.449 1.992 -19.062 1.00 91.44 93 ARG A O 1
ATOM 786 N N . LYS A 1 94 ? 7.351 -0.256 -18.918 1.00 93.19 94 LYS A N 1
ATOM 787 C CA . LYS A 1 94 ? 6.597 -0.461 -20.163 1.00 93.19 94 LYS A CA 1
ATOM 788 C C . LYS A 1 94 ? 5.223 0.202 -20.063 1.00 93.19 94 LYS A C 1
ATOM 790 O O . LYS A 1 94 ? 4.898 1.033 -20.898 1.00 93.19 94 LYS A O 1
ATOM 795 N N . TYR A 1 95 ? 4.510 -0.053 -18.971 1.00 93.12 95 TYR A N 1
ATOM 796 C CA . TYR A 1 95 ? 3.202 0.536 -18.706 1.00 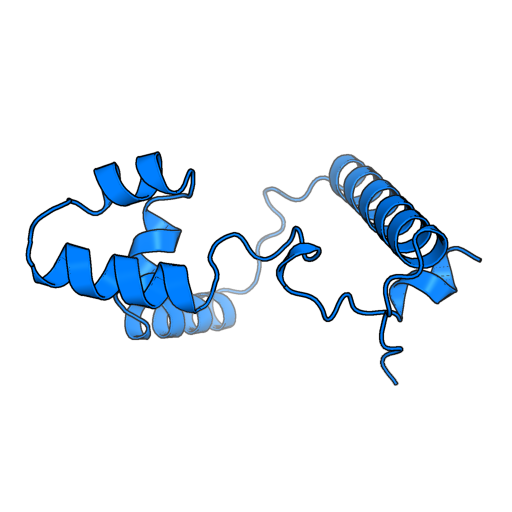93.12 95 TYR A CA 1
ATOM 797 C C . TYR A 1 95 ? 3.219 2.069 -18.681 1.00 93.12 95 TYR A C 1
ATOM 799 O O . TYR A 1 95 ? 2.394 2.701 -19.324 1.00 93.12 95 TYR A O 1
ATOM 807 N N . LYS A 1 96 ? 4.202 2.700 -18.023 1.00 90.69 96 LYS A N 1
ATOM 808 C CA . LYS A 1 96 ? 4.330 4.171 -18.058 1.00 90.69 96 LYS A CA 1
ATOM 809 C C . LYS A 1 96 ? 4.503 4.723 -19.476 1.00 90.69 96 LYS A C 1
ATOM 811 O O . LYS A 1 96 ? 3.988 5.793 -19.778 1.00 90.69 96 LYS A O 1
ATOM 816 N N . LYS A 1 97 ? 5.234 4.015 -20.342 1.00 90.69 97 LYS A N 1
ATOM 817 C CA . LYS A 1 97 ? 5.381 4.414 -21.749 1.00 90.69 97 LYS A CA 1
ATOM 818 C C . LYS A 1 97 ? 4.073 4.269 -22.516 1.00 90.69 97 LYS A C 1
ATOM 820 O O . LYS A 1 97 ? 3.775 5.135 -23.324 1.00 90.69 97 LYS A O 1
ATOM 825 N N . GLU A 1 98 ? 3.323 3.199 -22.262 1.00 92.31 98 GLU A N 1
ATOM 826 C CA . GLU A 1 98 ? 1.996 2.984 -22.852 1.00 92.31 98 GLU A CA 1
ATOM 827 C C . GLU A 1 98 ? 1.037 4.108 -22.438 1.00 92.31 98 GLU A C 1
ATOM 829 O O . GLU A 1 98 ? 0.409 4.705 -23.302 1.00 92.31 98 GLU A O 1
ATOM 834 N N . LEU A 1 99 ? 1.013 4.487 -21.155 1.00 91.69 99 LEU A N 1
ATOM 835 C CA . LEU A 1 99 ? 0.221 5.626 -20.676 1.00 91.69 99 LEU A CA 1
ATOM 836 C C . LEU A 1 99 ? 0.591 6.933 -21.391 1.00 91.69 99 LEU A C 1
ATOM 838 O O . LEU A 1 99 ? -0.293 7.645 -21.859 1.00 91.69 99 LEU A O 1
ATOM 842 N N . LEU A 1 100 ? 1.890 7.223 -21.525 1.00 88.31 100 LEU A N 1
ATOM 843 C CA . LEU A 1 100 ? 2.360 8.420 -22.225 1.00 88.31 100 LEU A CA 1
ATOM 844 C C . LEU A 1 100 ? 1.983 8.397 -23.716 1.00 88.31 100 LEU A C 1
ATOM 846 O O . LEU A 1 100 ? 1.603 9.425 -24.266 1.00 88.31 100 LEU A O 1
ATOM 850 N N . ALA A 1 101 ? 2.061 7.230 -24.363 1.00 89.38 101 ALA A N 1
ATOM 851 C CA . ALA A 1 101 ? 1.647 7.049 -25.754 1.00 89.38 101 ALA A CA 1
ATOM 852 C C . ALA A 1 101 ? 0.129 7.223 -25.938 1.00 89.38 101 ALA A C 1
ATOM 854 O O . ALA A 1 101 ? -0.300 7.756 -26.955 1.00 89.38 101 ALA A O 1
ATOM 855 N N . CYS A 1 102 ? -0.669 6.837 -24.939 1.00 89.38 102 CYS A N 1
ATOM 856 C CA . CYS A 1 102 ? -2.110 7.0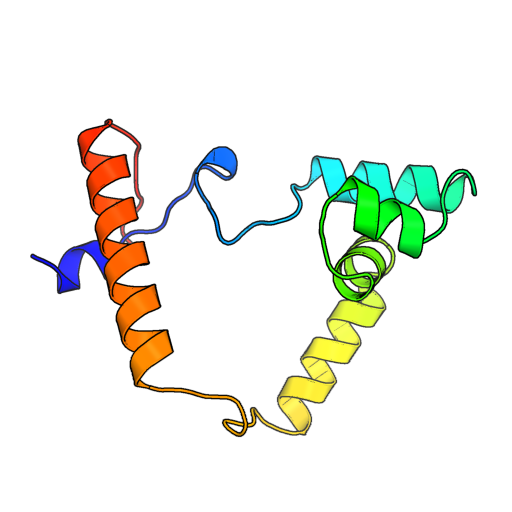87 -24.889 1.00 89.38 102 CYS A CA 1
ATOM 857 C C . CYS A 1 102 ? -2.473 8.537 -24.507 1.00 89.38 102 CYS A C 1
ATOM 859 O O . CYS A 1 102 ? -3.655 8.845 -24.391 1.00 89.38 102 CYS A O 1
ATOM 861 N N . GLY A 1 103 ? -1.492 9.424 -24.301 1.00 85.81 103 GLY A N 1
ATOM 862 C CA . GLY A 1 103 ? -1.724 10.836 -23.979 1.00 85.81 103 GLY A CA 1
ATOM 863 C C . GLY A 1 103 ? -2.024 11.120 -22.504 1.00 85.81 103 GLY A C 1
ATOM 864 O O . GLY A 1 103 ? -2.503 12.201 -22.179 1.00 85.81 103 GLY A O 1
ATOM 865 N N . ILE A 1 104 ? -1.751 10.176 -21.600 1.00 88.06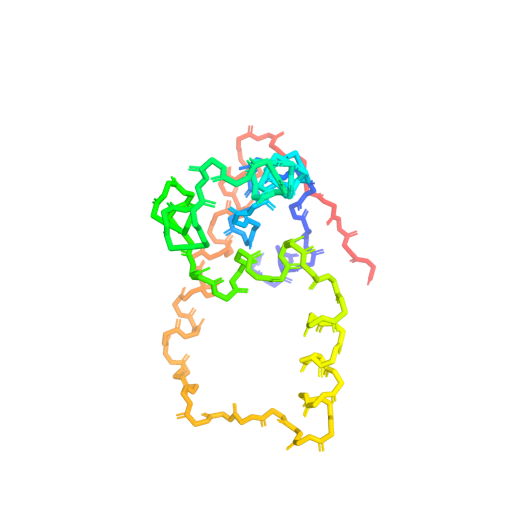 104 ILE A N 1
ATOM 866 C CA . ILE A 1 104 ? -1.969 10.363 -20.161 1.00 88.06 104 ILE A CA 1
ATOM 867 C C . ILE A 1 104 ? -0.777 11.107 -19.556 1.00 88.06 104 ILE A C 1
ATOM 869 O O . ILE A 1 104 ? 0.382 10.716 -19.728 1.00 88.06 104 ILE A O 1
ATOM 873 N N . GLU A 1 105 ? -1.065 12.173 -18.812 1.00 81.75 105 GLU A N 1
ATOM 874 C CA . GLU A 1 105 ? -0.044 13.018 -18.201 1.00 81.75 105 GLU A CA 1
ATOM 875 C C . GLU A 1 105 ? 0.693 12.316 -17.053 1.00 81.75 105 GLU A C 1
ATOM 877 O O . GLU A 1 105 ? 0.099 11.750 -16.129 1.00 81.75 105 GLU A O 1
ATOM 882 N N . LEU A 1 106 ? 2.022 12.418 -17.082 1.00 84.25 106 LEU A N 1
ATOM 883 C CA . LEU A 1 106 ? 2.903 11.981 -16.007 1.00 84.25 106 LEU A CA 1
ATOM 884 C C . LEU A 1 106 ? 3.711 13.180 -15.504 1.00 84.25 106 LEU A C 1
ATOM 886 O O . LEU A 1 106 ? 4.300 13.914 -16.297 1.00 84.25 106 LEU A O 1
ATOM 890 N N . THR A 1 107 ? 3.807 13.363 -14.189 1.00 83.50 107 THR A N 1
ATOM 891 C CA . THR A 1 107 ? 4.627 14.435 -13.600 1.00 83.50 107 THR A CA 1
ATOM 892 C C . THR A 1 107 ? 6.055 13.974 -13.413 1.00 83.50 107 THR A C 1
ATOM 894 O O . THR A 1 107 ? 6.315 12.895 -12.882 1.00 83.50 107 THR A O 1
ATOM 897 N N . ARG A 1 108 ? 7.007 14.812 -13.815 1.00 81.88 108 ARG A N 1
ATOM 898 C CA . ARG A 1 108 ? 8.417 14.586 -13.515 1.00 81.88 108 ARG A CA 1
ATOM 899 C C . ARG A 1 108 ? 8.706 15.005 -12.075 1.00 81.88 108 ARG A C 1
ATOM 901 O O . ARG A 1 108 ? 8.420 16.133 -11.691 1.00 81.88 108 ARG A O 1
ATOM 908 N N . VAL A 1 109 ? 9.305 14.107 -11.307 1.00 76.75 109 VAL A N 1
ATOM 909 C CA . VAL A 1 109 ? 9.833 14.391 -9.970 1.00 76.75 109 VAL A CA 1
ATOM 910 C C . VAL A 1 109 ? 11.201 15.050 -10.118 1.00 76.75 109 VAL A C 1
ATOM 912 O O . VAL A 1 109 ? 11.994 14.632 -10.973 1.00 76.75 109 VAL A O 1
ATOM 915 N N . ALA A 1 110 ? 11.425 16.100 -9.327 1.00 63.44 110 ALA A N 1
ATOM 916 C CA . ALA A 1 110 ? 12.692 16.821 -9.233 1.00 63.44 110 ALA A CA 1
ATOM 917 C C . ALA A 1 110 ? 13.800 15.940 -8.640 1.00 63.44 110 ALA A C 1
ATOM 919 O O . ALA A 1 110 ? 13.507 15.193 -7.679 1.00 63.44 110 ALA A O 1
#

Organism: NCBI:txid2740404

Sequence (110 aa):
MSAIIDRYIINNVEYDRRVKLTVEDKKEIKTVYKEGIFSQRELAEIYNVSRRSIQFAISTDKLKANKQRRAERGGSKQYYNKEQNSQTQREHRKYKKELLACGIELTRVA